Protein AF-A0A392NZ68-F1 (afdb_monomer)

Organism: NCBI:txid97028

Secondary structure (DSSP, 8-state):
-HHHHHHHHHHHHHHHHHHHHHHHTTPPPPSSHHHHHHHHHHHHHHHTTT-TTSS--HHHHHHHHHHHHHHHHHHHHHHHHHHHHHHHH-HHHHHHHHHHHHHHHTTSPP-HHHHHT-HHHHHHHS--

Structure (mmCIF, N/CA/C/O backbone):
data_AF-A0A392NZ68-F1
#
_entry.id   AF-A0A392NZ68-F1
#
loop_
_atom_site.group_PDB
_atom_site.id
_atom_site.type_symbol
_atom_site.label_atom_id
_atom_site.label_alt_id
_atom_site.label_comp_id
_atom_site.label_asym_id
_atom_site.label_entity_id
_atom_site.label_seq_id
_atom_site.pdbx_PDB_ins_code
_atom_site.Cartn_x
_atom_site.Cartn_y
_atom_site.Cartn_z
_atom_site.occupancy
_atom_site.B_iso_or_equiv
_atom_site.auth_seq_id
_atom_site.auth_comp_id
_atom_site.auth_asym_id
_atom_site.auth_atom_id
_atom_site.pdbx_PDB_model_num
ATOM 1 N N . MET A 1 1 ? -12.675 -10.880 -13.785 1.00 61.78 1 MET A N 1
ATOM 2 C CA . MET A 1 1 ? -11.249 -11.214 -13.565 1.00 61.78 1 MET A CA 1
ATOM 3 C C . MET A 1 1 ? -10.397 -11.036 -14.815 1.00 61.78 1 MET A C 1
ATOM 5 O O . MET A 1 1 ? -9.449 -10.276 -14.726 1.00 61.78 1 MET A O 1
ATOM 9 N N . LYS A 1 2 ? -10.712 -11.659 -15.966 1.00 72.69 2 LYS A N 1
ATOM 10 C CA . LYS A 1 2 ? -9.890 -11.505 -17.189 1.00 72.69 2 LYS A CA 1
ATOM 11 C C . LYS A 1 2 ? -9.785 -10.057 -17.698 1.00 72.69 2 LYS A C 1
ATOM 13 O O . LYS A 1 2 ? -8.680 -9.627 -17.991 1.00 72.69 2 LYS A O 1
ATOM 18 N N . GLU A 1 3 ? -10.894 -9.314 -17.718 1.00 83.62 3 GLU A N 1
ATOM 19 C CA . GLU A 1 3 ? -10.900 -7.885 -18.094 1.00 83.62 3 GLU A CA 1
ATOM 20 C C . GLU A 1 3 ? -10.052 -7.038 -17.134 1.00 83.62 3 GLU A C 1
ATOM 22 O O . GLU A 1 3 ? -9.127 -6.371 -17.561 1.00 83.62 3 GLU A O 1
ATOM 27 N N . ILE A 1 4 ? -10.253 -7.178 -15.819 1.00 82.75 4 ILE A N 1
ATOM 28 C CA . ILE A 1 4 ? -9.480 -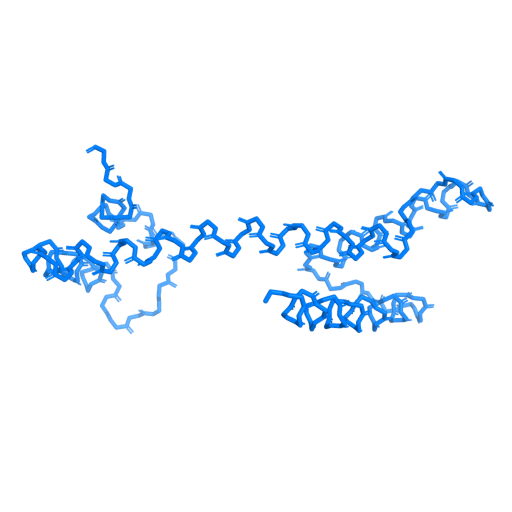6.437 -14.803 1.00 82.75 4 ILE A CA 1
ATOM 29 C C . ILE A 1 4 ? -7.974 -6.723 -14.909 1.00 82.75 4 ILE A C 1
ATOM 31 O O . ILE A 1 4 ? -7.155 -5.814 -14.830 1.00 82.75 4 ILE A O 1
ATOM 35 N N . ALA A 1 5 ? -7.590 -7.987 -15.099 1.00 81.62 5 ALA A N 1
ATOM 36 C CA . ALA A 1 5 ? -6.186 -8.355 -15.256 1.00 81.62 5 ALA A CA 1
ATOM 37 C C . ALA A 1 5 ? -5.568 -7.760 -16.532 1.00 81.62 5 ALA A C 1
ATOM 39 O O . ALA A 1 5 ? -4.381 -7.433 -16.539 1.00 81.62 5 ALA A O 1
ATOM 40 N N . LYS A 1 6 ? -6.369 -7.619 -17.594 1.00 88.38 6 LYS A N 1
ATOM 41 C CA . LYS A 1 6 ? -5.970 -6.948 -18.829 1.00 88.38 6 LYS A CA 1
ATOM 42 C C . LYS A 1 6 ? -5.816 -5.442 -18.605 1.00 88.38 6 LYS A C 1
ATOM 44 O O . LYS A 1 6 ? -4.756 -4.922 -18.913 1.00 88.38 6 LYS A O 1
ATOM 49 N N . ASP A 1 7 ? -6.784 -4.785 -17.971 1.00 90.69 7 ASP A N 1
ATOM 50 C CA . ASP A 1 7 ? -6.728 -3.345 -17.682 1.00 90.69 7 ASP A CA 1
ATOM 51 C C . ASP A 1 7 ? -5.511 -2.974 -16.819 1.00 90.69 7 ASP A C 1
ATOM 53 O O . ASP A 1 7 ? -4.834 -1.973 -17.070 1.00 90.69 7 ASP A O 1
ATOM 57 N N . ILE A 1 8 ? -5.196 -3.807 -15.817 1.00 89.62 8 ILE A N 1
ATOM 58 C CA . ILE A 1 8 ? -3.989 -3.660 -14.991 1.00 89.62 8 ILE A CA 1
ATOM 59 C C . ILE A 1 8 ? -2.736 -3.805 -15.854 1.00 89.62 8 ILE A C 1
ATOM 61 O O . ILE A 1 8 ? -1.831 -2.978 -15.759 1.00 89.62 8 ILE A O 1
ATOM 65 N N . LYS A 1 9 ? -2.673 -4.837 -16.704 1.00 89.19 9 LYS A N 1
ATOM 66 C CA . LYS A 1 9 ? -1.526 -5.059 -17.589 1.00 89.19 9 LYS A CA 1
ATOM 67 C C . LYS A 1 9 ? -1.327 -3.892 -18.553 1.00 89.19 9 LYS A C 1
ATOM 69 O O . LYS A 1 9 ? -0.198 -3.427 -18.687 1.00 89.19 9 LYS A O 1
ATOM 74 N N . ASP A 1 10 ? -2.394 -3.404 -19.173 1.00 93.19 10 ASP A N 1
ATOM 75 C CA . ASP A 1 10 ? -2.353 -2.286 -20.117 1.00 93.19 10 ASP A CA 1
ATOM 76 C C . ASP A 1 10 ? -1.875 -1.007 -19.402 1.00 93.19 10 ASP A C 1
ATOM 78 O O . ASP A 1 10 ? -0.939 -0.348 -19.854 1.00 93.19 10 ASP A O 1
ATOM 82 N N . SER A 1 11 ? -2.403 -0.731 -18.204 1.00 93.31 11 SER A N 1
ATOM 83 C CA . SER A 1 11 ? -1.989 0.417 -17.382 1.00 93.31 11 SER A CA 1
ATOM 84 C C . SER A 1 11 ? -0.518 0.352 -16.946 1.00 93.31 11 SER A C 1
ATOM 86 O O . SER A 1 11 ? 0.194 1.359 -16.997 1.00 93.31 11 SER A O 1
ATOM 88 N N . LEU A 1 12 ? -0.043 -0.824 -16.519 1.00 92.31 12 LEU A N 1
ATOM 89 C CA . LEU A 1 12 ? 1.360 -1.034 -16.149 1.00 92.31 12 LEU A CA 1
ATOM 90 C C . LEU A 1 12 ? 2.278 -0.887 -17.363 1.00 92.31 12 LEU A C 1
ATOM 92 O O . LEU A 1 12 ? 3.298 -0.207 -17.275 1.00 92.31 12 LEU A O 1
ATOM 96 N N . THR A 1 13 ? 1.886 -1.464 -18.499 1.00 93.25 13 THR A N 1
ATOM 97 C CA . THR A 1 13 ? 2.627 -1.377 -19.763 1.00 93.25 13 THR A CA 1
ATOM 98 C C . THR A 1 13 ? 2.804 0.080 -20.183 1.00 93.25 13 THR A C 1
ATOM 100 O O . THR A 1 13 ? 3.923 0.516 -20.449 1.00 93.25 13 THR A O 1
ATOM 103 N N . ASP A 1 14 ? 1.730 0.870 -20.156 1.00 94.25 14 ASP A N 1
ATOM 104 C CA . ASP A 1 14 ? 1.774 2.298 -20.476 1.00 94.25 14 ASP A CA 1
ATOM 105 C C . ASP A 1 14 ? 2.683 3.087 -19.527 1.00 94.25 14 ASP A C 1
ATOM 107 O O . ASP A 1 14 ? 3.444 3.959 -19.959 1.00 94.25 14 ASP A O 1
ATOM 111 N N . MET A 1 15 ? 2.615 2.800 -18.225 1.00 93.31 15 MET A N 1
ATOM 112 C CA . MET A 1 15 ? 3.443 3.462 -17.219 1.00 93.31 15 MET A CA 1
ATOM 113 C C . MET A 1 15 ? 4.931 3.140 -17.396 1.00 93.31 15 MET A C 1
ATOM 115 O O . MET A 1 15 ? 5.762 4.048 -17.313 1.00 93.31 15 MET A O 1
ATOM 119 N N . ILE A 1 16 ? 5.265 1.872 -17.635 1.00 92.25 16 ILE A N 1
ATOM 120 C CA . ILE A 1 16 ? 6.646 1.409 -17.795 1.00 92.25 16 ILE A CA 1
ATOM 121 C C . ILE A 1 16 ? 7.230 1.955 -19.101 1.00 92.25 16 ILE A C 1
ATOM 123 O O . ILE A 1 16 ? 8.307 2.544 -19.076 1.00 92.25 16 ILE A O 1
ATOM 127 N N . ASN A 1 17 ? 6.489 1.885 -20.213 1.00 91.81 17 ASN A N 1
ATOM 128 C CA . ASN A 1 17 ? 6.928 2.428 -21.502 1.00 91.81 17 ASN A CA 1
ATOM 129 C C . ASN A 1 17 ? 7.251 3.924 -21.432 1.00 91.81 17 ASN A C 1
ATOM 131 O O . ASN A 1 17 ? 8.279 4.363 -21.946 1.00 91.81 17 ASN A O 1
ATOM 135 N N . LYS A 1 18 ? 6.407 4.720 -20.762 1.00 91.75 18 LYS A N 1
ATOM 136 C CA . LYS A 1 18 ? 6.661 6.160 -20.581 1.00 91.75 18 LYS A CA 1
ATOM 137 C C . LYS A 1 18 ? 7.968 6.424 -19.830 1.00 91.75 18 LYS A C 1
ATOM 139 O O . LYS A 1 18 ? 8.699 7.339 -20.196 1.00 91.75 18 LYS A O 1
ATOM 144 N N . ARG A 1 19 ? 8.267 5.630 -18.799 1.00 90.75 19 ARG A N 1
ATOM 145 C CA . ARG A 1 19 ? 9.495 5.773 -18.001 1.00 90.75 19 ARG A CA 1
ATOM 146 C C . ARG A 1 19 ? 10.733 5.292 -18.749 1.00 90.75 19 ARG A C 1
ATOM 148 O O . ARG A 1 19 ? 11.756 5.959 -18.694 1.00 90.75 19 ARG A O 1
ATOM 155 N N . GLU A 1 20 ? 10.623 4.194 -19.487 1.00 87.69 20 GLU A N 1
ATOM 156 C CA . GLU A 1 20 ? 11.696 3.663 -20.331 1.00 87.69 20 GLU A CA 1
ATOM 157 C C . GLU A 1 20 ? 12.116 4.672 -21.414 1.00 87.69 20 GLU A C 1
ATOM 159 O O . GLU A 1 20 ? 13.303 4.861 -21.673 1.00 87.69 20 GLU A O 1
ATOM 164 N N . ILE A 1 21 ? 11.147 5.359 -22.033 1.00 89.50 21 ILE A N 1
ATOM 165 C CA . ILE A 1 21 ? 11.417 6.422 -23.014 1.00 89.50 21 ILE A CA 1
ATOM 166 C C . ILE A 1 21 ? 12.129 7.607 -22.351 1.00 89.50 21 ILE A C 1
ATOM 168 O O . ILE A 1 21 ? 13.117 8.093 -22.898 1.00 89.50 21 ILE A O 1
ATOM 172 N N . ALA A 1 22 ? 11.659 8.049 -21.180 1.00 89.69 22 ALA A N 1
ATOM 173 C CA . ALA A 1 22 ? 12.276 9.151 -20.439 1.00 89.69 22 ALA A CA 1
ATOM 174 C C . ALA A 1 22 ? 13.731 8.831 -20.044 1.00 89.69 22 ALA A C 1
ATOM 176 O O . ALA A 1 22 ? 14.627 9.642 -20.272 1.00 89.69 22 ALA A O 1
ATOM 177 N N . LEU A 1 23 ? 13.990 7.615 -19.552 1.00 86.75 23 LEU A N 1
ATOM 178 C CA . LEU A 1 23 ? 15.341 7.154 -19.212 1.00 86.75 23 LEU A CA 1
ATOM 179 C C . LEU A 1 23 ? 16.272 7.147 -20.429 1.00 86.75 23 LEU A C 1
ATOM 181 O O . LEU A 1 23 ? 17.383 7.665 -20.357 1.00 86.75 23 LEU A O 1
ATOM 185 N N . LYS A 1 24 ? 15.804 6.645 -21.580 1.00 84.88 24 LYS A N 1
ATOM 186 C CA . LYS A 1 24 ? 16.574 6.675 -22.839 1.00 84.88 24 LYS A CA 1
ATOM 187 C C . LYS A 1 24 ? 16.834 8.089 -23.357 1.00 84.88 24 LYS A C 1
ATOM 189 O O . LYS A 1 24 ? 17.816 8.303 -24.062 1.00 84.88 24 LYS A O 1
ATOM 194 N N . ALA A 1 25 ? 15.972 9.046 -23.021 1.00 88.62 25 ALA A N 1
ATOM 195 C CA . ALA A 1 25 ? 16.171 10.460 -23.323 1.00 88.62 25 ALA A CA 1
ATOM 196 C C . ALA A 1 25 ? 17.163 11.153 -22.363 1.00 88.62 25 ALA A C 1
ATOM 198 O O . ALA A 1 25 ? 17.448 12.337 -22.540 1.00 88.62 25 ALA A O 1
ATOM 199 N N . GLY A 1 26 ? 17.706 10.433 -21.374 1.00 82.25 26 GLY A N 1
ATOM 200 C CA . GLY A 1 26 ? 18.637 10.963 -20.378 1.00 82.25 26 GLY A CA 1
ATOM 201 C C . GLY A 1 26 ? 17.956 11.667 -19.203 1.00 82.25 26 GLY A C 1
ATOM 202 O O . GLY A 1 26 ? 18.627 12.368 -18.446 1.00 82.25 26 GLY A O 1
ATOM 203 N N . GLU A 1 27 ? 16.638 11.513 -19.038 1.00 86.12 27 GLU A N 1
ATOM 204 C CA . GLU A 1 27 ? 15.947 11.993 -17.842 1.00 86.12 27 GLU A CA 1
ATOM 205 C C . GLU A 1 27 ? 16.295 11.116 -16.634 1.00 86.12 27 GLU A C 1
ATOM 207 O O . GLU A 1 27 ? 16.483 9.904 -16.743 1.00 86.12 27 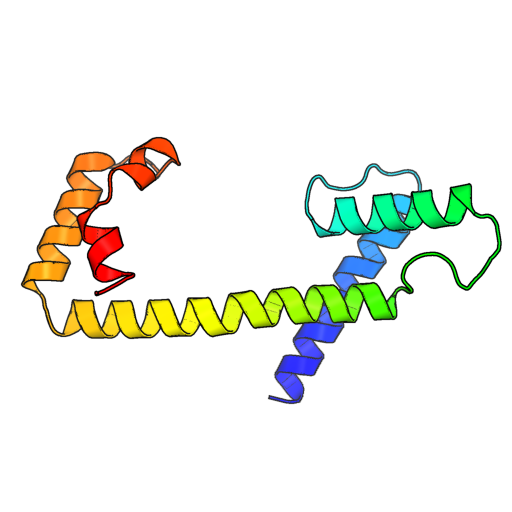GLU A O 1
ATOM 212 N N . SER A 1 28 ? 16.366 11.732 -15.454 1.00 77.69 28 SER A N 1
ATOM 213 C CA . SER A 1 28 ? 16.607 11.004 -14.209 1.00 77.69 28 SER A CA 1
ATOM 214 C C . SER A 1 28 ? 15.418 10.100 -13.874 1.00 77.69 28 SER A C 1
ATOM 216 O O . SER A 1 28 ? 14.256 10.502 -13.997 1.00 77.69 28 SER A O 1
ATOM 218 N N . ALA A 1 29 ? 15.718 8.878 -13.423 1.00 76.62 29 ALA A N 1
ATOM 219 C CA . ALA A 1 29 ? 14.720 7.976 -12.875 1.00 76.62 29 ALA A CA 1
ATOM 220 C C . ALA A 1 29 ? 13.953 8.658 -11.734 1.00 76.62 29 ALA A C 1
ATOM 222 O O . ALA A 1 29 ? 14.519 9.391 -10.923 1.00 76.62 29 ALA A O 1
ATOM 223 N N . LYS A 1 30 ? 12.648 8.394 -11.645 1.00 77.38 30 LYS A N 1
ATOM 224 C CA . LYS A 1 30 ? 11.890 8.784 -10.453 1.00 77.38 30 LYS A CA 1
ATOM 225 C C . LYS A 1 30 ? 12.396 7.992 -9.249 1.00 77.38 30 LYS A C 1
ATOM 227 O O . LYS A 1 30 ? 12.666 6.803 -9.384 1.00 77.38 30 LYS A O 1
ATOM 232 N N . ASP A 1 31 ? 12.433 8.634 -8.085 1.00 85.56 31 ASP A N 1
ATOM 233 C CA . ASP A 1 31 ? 12.802 8.006 -6.810 1.00 85.56 31 ASP A CA 1
ATOM 234 C C . ASP A 1 31 ? 11.644 7.157 -6.255 1.00 85.56 31 ASP A C 1
ATOM 236 O O . ASP A 1 31 ? 11.018 7.454 -5.238 1.00 85.56 31 ASP A O 1
ATOM 240 N N . ASP A 1 32 ? 11.269 6.137 -7.020 1.00 90.25 32 ASP A N 1
ATOM 241 C CA . ASP A 1 32 ? 10.329 5.100 -6.625 1.00 90.25 32 ASP A CA 1
ATOM 242 C C . ASP A 1 32 ? 10.826 3.732 -7.108 1.00 90.25 32 ASP A C 1
ATOM 244 O O . ASP A 1 32 ? 11.748 3.632 -7.920 1.00 90.25 32 ASP A O 1
ATOM 248 N N . LEU A 1 33 ? 10.203 2.661 -6.611 1.00 89.81 33 LEU A N 1
ATOM 249 C CA . LEU A 1 33 ? 10.648 1.290 -6.865 1.00 89.81 33 LEU A CA 1
ATOM 250 C C . LEU A 1 33 ? 10.777 0.959 -8.360 1.00 89.81 33 LEU A C 1
ATOM 252 O O . LEU A 1 33 ? 11.730 0.292 -8.755 1.00 89.81 33 LEU A O 1
ATOM 256 N N . LEU A 1 34 ? 9.847 1.432 -9.197 1.00 91.31 34 LEU A N 1
ATOM 257 C CA . LEU A 1 34 ? 9.900 1.174 -10.636 1.00 91.31 34 LEU A CA 1
ATOM 258 C C . LEU A 1 34 ? 11.027 1.972 -11.299 1.00 91.31 34 LEU A C 1
ATOM 260 O O . LEU A 1 34 ? 11.695 1.456 -12.188 1.00 91.31 34 LEU A O 1
ATOM 264 N N . GLY A 1 35 ? 11.249 3.221 -10.883 1.00 90.81 35 GLY A N 1
ATOM 265 C CA . GLY A 1 35 ? 12.382 4.010 -11.366 1.00 90.81 35 GLY A CA 1
ATOM 266 C C . GLY A 1 35 ? 13.722 3.360 -11.021 1.00 90.81 35 GLY A C 1
ATOM 267 O O . GLY A 1 35 ? 14.541 3.166 -11.916 1.00 90.81 35 GLY A O 1
ATOM 268 N N . ILE A 1 36 ? 13.893 2.933 -9.766 1.00 90.75 36 ILE A N 1
ATOM 269 C CA . ILE A 1 36 ? 15.097 2.235 -9.289 1.00 90.75 36 ILE A CA 1
ATOM 270 C C . ILE A 1 36 ? 15.321 0.929 -10.063 1.00 90.75 36 ILE A C 1
ATOM 272 O O . ILE A 1 36 ? 16.448 0.642 -10.472 1.00 90.75 36 ILE A O 1
ATOM 276 N N . LEU A 1 37 ? 14.259 0.147 -10.292 1.00 91.38 37 LEU A N 1
ATOM 277 C CA . LEU A 1 37 ? 14.326 -1.104 -11.050 1.00 91.38 37 LEU A CA 1
ATOM 278 C C . LEU A 1 37 ? 14.777 -0.865 -12.495 1.00 91.38 37 LEU A C 1
ATOM 280 O O . LEU A 1 37 ? 15.681 -1.547 -12.972 1.00 91.38 37 LEU A O 1
ATOM 284 N N . LEU A 1 38 ? 14.173 0.107 -13.185 1.00 91.06 38 LEU A N 1
ATOM 285 C CA . LEU A 1 38 ? 14.521 0.429 -14.570 1.00 91.06 38 LEU A CA 1
ATOM 286 C C . LEU A 1 38 ? 15.947 0.975 -14.693 1.00 91.06 38 LEU A C 1
ATOM 288 O O . LEU A 1 38 ? 16.675 0.568 -15.594 1.00 91.06 38 LEU A O 1
ATOM 292 N N . GLU A 1 39 ? 16.369 1.847 -13.776 1.00 89.75 39 GLU A N 1
ATOM 293 C CA . GLU A 1 39 ? 17.732 2.382 -13.756 1.00 89.75 39 GLU A CA 1
ATOM 294 C C . GLU A 1 39 ? 18.769 1.278 -13.514 1.00 89.75 39 GLU A C 1
ATOM 296 O O . GLU A 1 39 ? 19.776 1.203 -14.218 1.00 89.75 39 GLU A O 1
ATOM 301 N N . SER A 1 40 ? 18.504 0.392 -12.552 1.00 89.12 40 SER A N 1
ATOM 302 C CA . SER A 1 40 ? 19.384 -0.741 -12.248 1.00 89.12 40 SER A CA 1
ATOM 303 C C . SER A 1 40 ? 19.470 -1.709 -13.431 1.00 89.12 40 SER A C 1
ATOM 305 O O . SER A 1 40 ? 20.566 -2.105 -13.817 1.00 89.12 40 SER A O 1
ATOM 307 N N . ASN A 1 41 ? 18.334 -2.016 -14.068 1.00 88.94 41 ASN A N 1
ATOM 308 C CA . ASN A 1 41 ? 18.274 -2.859 -15.263 1.00 88.94 41 ASN A CA 1
ATOM 309 C C . ASN A 1 41 ? 19.009 -2.232 -16.465 1.00 88.94 41 ASN A C 1
ATOM 311 O O . ASN A 1 41 ? 19.616 -2.940 -17.266 1.00 88.94 41 ASN A O 1
ATOM 315 N N . HIS A 1 42 ? 18.965 -0.903 -16.609 1.00 85.88 42 HIS A N 1
ATOM 316 C CA . HIS A 1 42 ? 19.708 -0.192 -17.651 1.00 85.88 42 HIS A CA 1
ATOM 317 C C . HIS A 1 42 ? 21.219 -0.288 -17.424 1.00 85.88 42 HIS A C 1
ATOM 319 O O . HIS A 1 42 ? 21.949 -0.676 -18.335 1.00 85.88 42 HIS A O 1
ATOM 325 N N . LYS A 1 43 ? 21.675 -0.006 -16.197 1.00 86.81 43 LYS A N 1
ATOM 326 C CA . LYS A 1 43 ? 23.089 -0.108 -15.806 1.00 86.81 43 LYS A CA 1
ATOM 327 C C . LYS A 1 43 ? 23.637 -1.520 -16.016 1.00 86.81 43 LYS A C 1
ATOM 329 O O . LYS A 1 43 ? 24.696 -1.678 -16.615 1.00 86.81 43 LYS A O 1
ATOM 334 N N . GLU A 1 44 ? 22.885 -2.545 -15.613 1.00 87.19 44 GLU A N 1
ATOM 335 C CA . GLU A 1 44 ? 23.271 -3.951 -15.792 1.00 87.19 44 GLU A CA 1
ATOM 336 C C . GLU A 1 44 ? 23.480 -4.313 -17.277 1.00 87.19 44 GLU A C 1
ATOM 338 O O . GLU A 1 44 ? 24.435 -5.007 -17.634 1.00 87.19 44 GLU A O 1
ATOM 343 N N . LYS A 1 45 ? 22.626 -3.793 -18.168 1.00 84.06 45 LYS A N 1
ATOM 344 C CA . LYS A 1 45 ? 22.761 -3.982 -19.621 1.00 84.06 45 LYS A CA 1
ATOM 345 C C . LYS A 1 45 ? 23.948 -3.223 -20.213 1.00 84.06 45 LYS A C 1
ATOM 347 O O . LYS A 1 45 ? 24.599 -3.735 -21.120 1.00 84.06 45 LYS A O 1
ATOM 352 N N . GLU A 1 46 ? 24.244 -2.021 -19.724 1.00 83.25 46 GLU A N 1
ATOM 353 C CA . GLU A 1 46 ? 25.400 -1.238 -20.181 1.00 83.25 46 GLU A CA 1
ATOM 354 C C . GLU A 1 46 ? 26.732 -1.885 -19.775 1.00 83.25 46 GLU A C 1
ATOM 356 O O . GLU A 1 46 ? 27.635 -2.008 -20.604 1.00 83.25 46 GLU A O 1
ATOM 361 N N . GLU A 1 47 ? 26.845 -2.353 -18.529 1.00 83.00 47 GLU A N 1
ATOM 362 C CA . GLU A 1 47 ? 28.065 -2.965 -17.981 1.00 83.00 47 GLU A CA 1
ATOM 363 C C . GLU A 1 47 ? 28.431 -4.295 -18.658 1.00 83.00 47 GLU A C 1
ATOM 365 O O . GLU A 1 47 ? 29.608 -4.645 -18.778 1.00 83.00 47 GLU A O 1
ATOM 370 N N . HIS A 1 48 ? 27.432 -5.036 -19.139 1.00 79.00 48 HIS A N 1
ATOM 371 C CA . HIS A 1 48 ? 27.611 -6.348 -19.763 1.00 79.00 48 HIS A CA 1
ATOM 372 C C . HIS A 1 48 ? 27.493 -6.341 -21.299 1.00 79.00 48 HIS A C 1
ATOM 374 O O . HIS A 1 48 ? 27.553 -7.396 -21.942 1.00 79.00 48 HIS A O 1
ATOM 380 N N . GLY A 1 49 ? 27.417 -5.152 -21.906 1.00 69.75 49 GLY A N 1
ATOM 381 C CA . GLY A 1 49 ? 27.407 -4.955 -23.353 1.00 69.75 49 GLY A CA 1
ATOM 382 C C . GLY A 1 49 ? 26.184 -5.561 -24.053 1.00 69.75 49 GLY A C 1
ATOM 383 O O . GLY A 1 49 ? 25.137 -5.796 -23.465 1.00 69.75 49 GLY A O 1
ATOM 384 N N . ASN A 1 50 ? 26.310 -5.855 -25.352 1.00 63.66 50 ASN A N 1
ATOM 385 C CA . ASN A 1 50 ? 25.204 -6.318 -26.211 1.00 63.66 50 ASN A CA 1
ATOM 386 C C . ASN A 1 50 ? 24.729 -7.768 -25.937 1.00 63.66 50 ASN A C 1
ATOM 388 O O . ASN A 1 50 ? 24.122 -8.404 -26.807 1.00 63.66 50 ASN A O 1
ATOM 392 N N . ASN A 1 51 ? 25.028 -8.326 -24.760 1.00 73.12 51 ASN A N 1
ATOM 393 C CA . ASN A 1 51 ? 24.558 -9.649 -24.382 1.00 73.12 51 ASN A CA 1
ATOM 394 C C . ASN A 1 51 ? 23.062 -9.584 -24.045 1.00 73.12 51 ASN A C 1
ATOM 396 O O . ASN A 1 51 ? 22.664 -9.181 -22.958 1.00 73.12 51 ASN A O 1
ATOM 400 N N . LYS A 1 52 ? 22.225 -10.013 -24.995 1.00 64.12 52 LYS A N 1
ATOM 401 C CA . LYS A 1 52 ? 20.756 -9.980 -24.884 1.00 64.12 52 LYS A CA 1
ATOM 402 C C . LYS A 1 52 ? 20.183 -10.820 -23.733 1.00 64.12 52 LYS A C 1
ATOM 404 O O . LYS A 1 52 ? 18.989 -10.725 -23.483 1.00 64.12 52 LYS A O 1
ATOM 409 N N . ASN A 1 53 ? 21.007 -11.631 -23.068 1.00 70.19 53 ASN A N 1
ATOM 410 C CA . ASN A 1 53 ? 20.612 -12.474 -21.938 1.00 70.19 53 ASN A CA 1
ATOM 411 C C . ASN A 1 53 ? 20.884 -11.828 -20.569 1.00 70.19 53 ASN A C 1
ATOM 413 O O . ASN A 1 53 ? 20.828 -12.524 -19.558 1.00 70.19 53 ASN A O 1
ATOM 417 N N . VAL A 1 54 ? 21.245 -10.545 -20.534 1.00 80.81 54 VAL A N 1
ATOM 418 C CA . VAL A 1 54 ? 21.591 -9.830 -19.304 1.00 80.81 54 VAL A CA 1
ATOM 419 C C . VAL A 1 54 ? 20.546 -8.753 -19.004 1.00 80.81 54 VAL A C 1
ATOM 421 O O . VAL A 1 54 ? 20.125 -8.021 -19.904 1.00 80.81 54 VAL A O 1
ATOM 424 N N . GLY A 1 55 ? 20.121 -8.679 -17.740 1.00 84.00 55 GLY A N 1
ATOM 425 C CA . GLY A 1 55 ? 19.009 -7.848 -17.281 1.00 84.00 55 GLY A CA 1
ATOM 426 C C . GLY A 1 55 ? 17.617 -8.399 -17.626 1.00 84.00 55 GLY A C 1
ATOM 427 O O . GLY A 1 55 ? 17.454 -9.402 -18.319 1.00 84.00 55 GLY A O 1
ATOM 428 N N . MET A 1 56 ? 16.588 -7.707 -17.141 1.00 89.00 56 MET A N 1
ATOM 429 C CA . MET A 1 56 ? 15.170 -8.000 -17.373 1.00 89.00 56 MET A CA 1
ATOM 430 C C . MET A 1 56 ? 14.685 -7.479 -18.729 1.00 89.00 56 MET A C 1
ATOM 432 O O . MET A 1 56 ? 15.004 -6.349 -19.132 1.00 89.00 56 MET A O 1
ATOM 436 N N . SER A 1 57 ? 13.854 -8.258 -19.425 1.00 88.81 57 SER A N 1
ATOM 437 C CA . SER A 1 57 ? 13.062 -7.752 -20.552 1.00 88.81 57 SER A CA 1
ATOM 438 C C . SER A 1 57 ? 11.968 -6.788 -20.072 1.00 88.81 57 SER A C 1
ATOM 440 O O . SER A 1 57 ? 11.675 -6.694 -18.880 1.00 88.81 57 SER A O 1
ATOM 442 N N . LEU A 1 58 ? 11.363 -6.040 -20.999 1.00 86.00 58 LEU A N 1
ATOM 443 C CA . LEU A 1 58 ? 10.235 -5.165 -20.668 1.00 86.00 58 LEU A CA 1
ATOM 444 C C . LEU A 1 58 ? 9.056 -5.986 -20.122 1.00 86.00 58 LEU A C 1
ATOM 446 O O . LEU A 1 58 ? 8.405 -5.586 -19.159 1.00 86.00 58 LEU A O 1
ATOM 450 N N . GLU A 1 59 ? 8.813 -7.147 -20.725 1.00 88.50 59 GLU A N 1
ATOM 451 C CA . GLU A 1 59 ? 7.795 -8.103 -20.309 1.00 88.50 59 GLU A CA 1
ATOM 452 C C . GLU A 1 59 ? 8.045 -8.620 -18.889 1.00 88.50 59 GLU A C 1
ATOM 454 O O . GLU A 1 59 ? 7.096 -8.677 -18.106 1.00 88.50 59 GLU A O 1
ATOM 459 N N . ASP A 1 60 ? 9.298 -8.919 -18.530 1.00 91.19 60 ASP A N 1
ATOM 460 C CA . ASP A 1 60 ? 9.652 -9.339 -17.167 1.00 91.19 60 ASP A CA 1
ATOM 461 C C . ASP A 1 60 ? 9.332 -8.226 -16.162 1.00 91.19 60 ASP A C 1
ATOM 463 O O . ASP A 1 60 ? 8.656 -8.467 -15.165 1.00 91.19 60 ASP A O 1
ATOM 467 N N . VAL A 1 61 ? 9.719 -6.977 -16.457 1.00 91.56 61 VAL A N 1
ATOM 468 C CA . VAL A 1 61 ? 9.416 -5.824 -15.587 1.00 91.56 61 VAL A CA 1
ATOM 469 C C . VAL A 1 61 ? 7.904 -5.640 -15.407 1.00 91.56 61 VAL A C 1
ATOM 471 O O . VAL A 1 61 ? 7.445 -5.339 -14.302 1.00 91.56 61 VAL A O 1
ATOM 474 N N . ILE A 1 62 ? 7.112 -5.832 -16.469 1.00 89.94 62 ILE A N 1
ATOM 475 C CA . ILE A 1 62 ? 5.645 -5.754 -16.407 1.00 89.94 62 ILE A CA 1
ATOM 476 C C . ILE A 1 62 ? 5.076 -6.853 -15.505 1.00 89.94 62 ILE A C 1
ATOM 478 O O . ILE A 1 62 ? 4.231 -6.558 -14.656 1.00 89.94 62 ILE A O 1
ATOM 482 N N . GLU A 1 63 ? 5.499 -8.107 -15.684 1.00 90.25 63 GLU A N 1
ATOM 483 C CA . GLU A 1 63 ? 4.971 -9.223 -14.893 1.00 90.25 63 GLU A CA 1
ATOM 484 C C . GLU A 1 63 ? 5.400 -9.128 -13.415 1.00 90.25 63 GLU A C 1
ATOM 486 O O . GLU A 1 63 ? 4.566 -9.371 -12.542 1.00 90.25 63 GLU A O 1
ATOM 491 N N . GLU A 1 64 ? 6.612 -8.654 -13.110 1.00 90.31 64 GLU A N 1
ATOM 492 C CA . GLU A 1 64 ? 7.054 -8.387 -11.730 1.00 90.31 64 GLU A CA 1
ATOM 493 C C . GLU A 1 64 ? 6.252 -7.257 -11.067 1.00 90.31 64 GLU A C 1
ATOM 495 O O . GLU A 1 64 ? 5.752 -7.399 -9.947 1.00 90.31 64 GLU A O 1
ATOM 500 N N . CYS A 1 65 ? 6.040 -6.139 -11.770 1.00 91.00 65 CYS A N 1
ATOM 501 C CA . CYS A 1 65 ? 5.218 -5.036 -11.258 1.00 91.00 65 CYS A CA 1
ATOM 502 C C . CYS A 1 65 ? 3.769 -5.473 -11.008 1.00 91.00 65 CYS A C 1
ATOM 504 O O . CYS A 1 65 ? 3.134 -5.064 -10.031 1.00 91.00 65 CYS A O 1
ATOM 506 N N . LYS A 1 66 ? 3.240 -6.324 -11.889 1.00 89.38 66 LYS A N 1
ATOM 507 C CA . LYS A 1 66 ? 1.904 -6.903 -11.766 1.00 89.38 66 LYS A CA 1
ATOM 508 C C . LYS A 1 66 ? 1.811 -7.841 -10.565 1.00 89.38 66 LYS A C 1
ATOM 510 O O . LYS A 1 66 ? 0.837 -7.760 -9.817 1.00 89.38 66 LYS A O 1
ATOM 515 N N . LEU A 1 67 ? 2.815 -8.690 -10.354 1.00 89.81 67 LEU A N 1
ATOM 516 C CA . LEU A 1 67 ? 2.893 -9.567 -9.189 1.00 89.81 67 LEU A CA 1
ATOM 517 C C . LEU A 1 67 ? 2.900 -8.757 -7.886 1.00 89.81 67 LEU A C 1
ATOM 519 O O . LEU A 1 67 ? 2.101 -9.039 -6.993 1.00 89.81 67 LEU A O 1
ATOM 523 N N . PHE A 1 68 ? 3.735 -7.716 -7.804 1.00 88.50 68 PHE A N 1
ATOM 524 C CA . PHE A 1 68 ? 3.802 -6.831 -6.639 1.00 88.50 68 PHE A CA 1
ATOM 525 C C . PHE A 1 68 ? 2.453 -6.160 -6.343 1.00 88.50 68 PHE A C 1
ATOM 527 O O . PHE A 1 68 ? 2.002 -6.135 -5.195 1.00 88.50 68 PHE A O 1
ATOM 534 N N . TYR A 1 69 ? 1.775 -5.665 -7.384 1.00 88.38 69 TYR A N 1
ATOM 535 C CA . TYR A 1 69 ? 0.452 -5.058 -7.251 1.00 88.38 69 TYR A CA 1
ATOM 536 C C . TYR A 1 69 ? -0.574 -6.034 -6.663 1.00 88.38 69 TYR A C 1
ATOM 538 O O . TYR A 1 69 ? -1.250 -5.692 -5.692 1.00 88.38 69 TYR A O 1
ATOM 546 N N . PHE A 1 70 ? -0.676 -7.251 -7.208 1.00 87.69 70 PHE A N 1
ATOM 547 C CA . PHE A 1 70 ? -1.645 -8.239 -6.724 1.00 87.69 70 PHE A CA 1
ATOM 548 C C . PHE A 1 70 ? -1.338 -8.706 -5.303 1.00 87.69 70 PHE A C 1
ATOM 550 O O . PHE A 1 70 ? -2.241 -8.738 -4.465 1.00 87.69 70 PHE A O 1
ATOM 557 N N . ALA A 1 71 ? -0.067 -8.991 -5.007 1.00 89.69 71 ALA A N 1
ATOM 558 C CA . ALA A 1 71 ? 0.358 -9.408 -3.676 1.00 89.69 71 ALA A CA 1
ATOM 559 C C . ALA A 1 71 ? -0.022 -8.370 -2.604 1.00 89.69 71 ALA A C 1
ATOM 561 O O . ALA A 1 71 ? -0.524 -8.736 -1.538 1.00 89.69 71 ALA A O 1
ATOM 562 N N . GLY A 1 72 ? 0.162 -7.077 -2.895 1.00 89.00 72 GLY A N 1
ATOM 563 C CA . GLY A 1 72 ? -0.208 -5.994 -1.983 1.00 89.00 72 GLY A CA 1
ATOM 564 C C . GLY A 1 72 ? -1.715 -5.731 -1.917 1.00 89.00 72 GLY A C 1
ATOM 565 O O . GLY A 1 72 ? -2.262 -5.535 -0.830 1.00 89.00 72 GLY A O 1
ATOM 566 N N . GLN A 1 73 ? -2.402 -5.728 -3.061 1.00 89.81 73 GLN A N 1
ATOM 567 C CA . GLN A 1 73 ? -3.810 -5.345 -3.137 1.00 89.81 73 GLN A CA 1
ATOM 568 C C . GLN A 1 73 ? -4.727 -6.386 -2.501 1.00 89.81 73 GLN A C 1
ATOM 570 O O . GLN A 1 73 ? -5.583 -6.009 -1.696 1.00 89.81 73 GLN A O 1
ATOM 575 N N . GLU A 1 74 ? -4.567 -7.668 -2.833 1.00 88.94 74 GLU A N 1
ATOM 576 C CA . GLU A 1 74 ? -5.482 -8.712 -2.362 1.00 88.94 74 GLU A CA 1
ATOM 577 C C . GLU A 1 74 ? -5.401 -8.860 -0.839 1.00 88.94 74 GLU A C 1
ATOM 579 O O . GLU A 1 74 ? -6.418 -8.790 -0.145 1.00 88.94 74 GLU A O 1
ATOM 584 N N . THR A 1 75 ? -4.183 -8.967 -0.303 1.00 92.31 75 THR A N 1
ATOM 585 C CA . THR A 1 75 ? -3.943 -9.156 1.136 1.00 92.31 75 THR A CA 1
ATOM 586 C C . THR A 1 75 ? -4.414 -7.955 1.961 1.00 92.31 75 THR A C 1
ATOM 588 O O . THR A 1 75 ? -5.164 -8.125 2.926 1.00 92.31 75 THR A O 1
ATOM 591 N N . THR A 1 76 ? -4.059 -6.733 1.550 1.00 94.31 76 THR A N 1
ATOM 592 C CA . THR A 1 76 ? -4.438 -5.502 2.266 1.00 94.31 76 THR A CA 1
ATOM 593 C C . THR A 1 76 ? -5.941 -5.242 2.187 1.00 94.31 76 THR A C 1
ATOM 595 O O . THR A 1 76 ? -6.550 -4.831 3.174 1.00 94.31 76 THR A O 1
ATOM 598 N N . SER A 1 77 ? -6.572 -5.507 1.038 1.00 94.88 77 SER A N 1
ATOM 599 C CA . SER A 1 77 ? -8.019 -5.303 0.889 1.00 94.88 77 SER A CA 1
ATOM 600 C C . SER A 1 77 ? -8.804 -6.252 1.788 1.00 94.88 77 SER A C 1
ATOM 602 O O . SER A 1 77 ? -9.737 -5.823 2.464 1.00 94.88 77 SER A O 1
ATOM 604 N N . VAL A 1 78 ? -8.408 -7.528 1.843 1.00 94.88 78 VAL A N 1
ATOM 605 C CA . VAL A 1 78 ? -9.035 -8.520 2.727 1.00 94.88 78 VAL A CA 1
ATOM 606 C C . VAL A 1 78 ? -8.868 -8.126 4.194 1.00 94.88 78 VAL 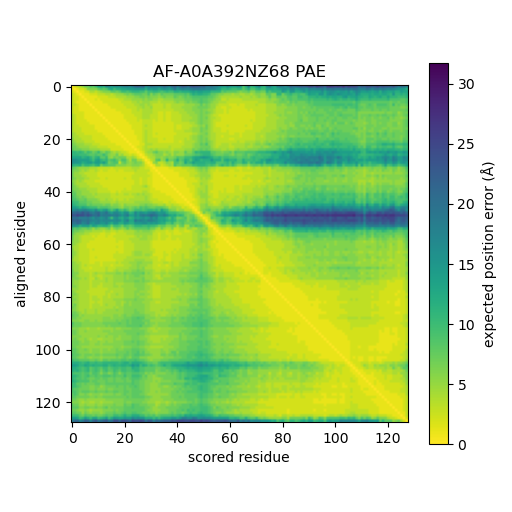A C 1
ATOM 608 O O . VAL A 1 78 ? -9.854 -8.148 4.933 1.00 94.88 78 VAL A O 1
ATOM 611 N N . LEU A 1 79 ? -7.664 -7.711 4.601 1.00 95.81 79 LEU A N 1
ATOM 612 C CA . LEU A 1 79 ? -7.397 -7.204 5.949 1.00 95.81 79 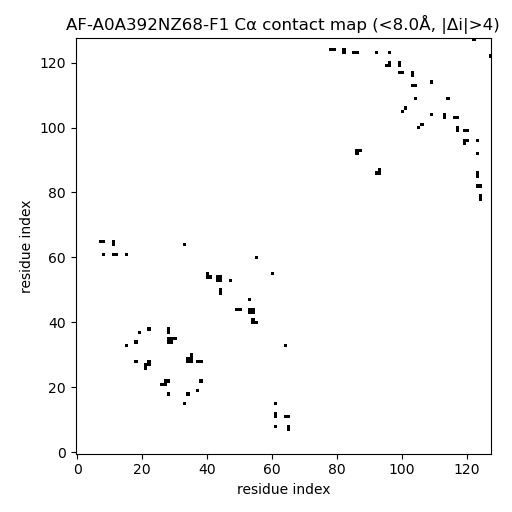LEU A CA 1
ATOM 613 C C . LEU A 1 79 ? -8.365 -6.071 6.316 1.00 95.81 79 LEU A C 1
ATOM 615 O O . LEU A 1 79 ? -9.092 -6.182 7.300 1.00 95.81 79 LEU A O 1
ATOM 619 N N . LEU A 1 80 ? -8.441 -5.024 5.488 1.00 96.81 80 LEU A N 1
ATOM 620 C CA . LEU A 1 80 ? -9.292 -3.859 5.748 1.00 96.81 80 LEU A CA 1
ATOM 621 C C . LEU A 1 80 ? -10.783 -4.210 5.787 1.00 96.81 80 LEU A C 1
ATOM 623 O O . LEU A 1 80 ? -11.513 -3.675 6.622 1.00 96.81 80 LEU A O 1
ATOM 627 N N . VAL A 1 81 ? -11.248 -5.119 4.924 1.00 97.25 81 VAL A N 1
ATOM 628 C CA . VAL A 1 81 ? -12.640 -5.596 4.953 1.00 97.25 81 VAL A CA 1
ATOM 629 C C . VAL A 1 81 ? -12.954 -6.242 6.302 1.00 97.25 81 VAL A C 1
ATOM 631 O O . VAL A 1 81 ? -13.945 -5.879 6.937 1.00 97.25 81 VAL A O 1
ATOM 634 N N . TRP A 1 82 ? -12.102 -7.149 6.781 1.00 95.88 82 TRP A N 1
ATOM 635 C CA . TRP A 1 82 ? -12.306 -7.800 8.076 1.00 95.88 82 TRP A CA 1
ATOM 636 C C . TRP A 1 82 ? -12.179 -6.834 9.251 1.00 95.88 82 TRP A C 1
ATOM 638 O O . TRP A 1 82 ? -12.998 -6.894 10.167 1.00 95.88 82 TRP A O 1
ATOM 648 N N . THR A 1 83 ? -11.237 -5.893 9.200 1.00 96.88 83 THR A N 1
ATOM 649 C CA . THR A 1 83 ? -11.135 -4.799 10.174 1.00 96.88 83 THR A CA 1
ATOM 650 C C . THR A 1 83 ? -12.449 -4.022 10.270 1.00 96.88 83 THR A C 1
ATOM 652 O O . THR A 1 83 ? -12.959 -3.806 11.370 1.00 96.88 83 THR A O 1
ATOM 655 N N . MET A 1 84 ? -13.052 -3.647 9.138 1.00 97.19 84 MET A N 1
ATOM 656 C CA . MET A 1 84 ? -14.331 -2.926 9.123 1.00 97.19 84 MET A CA 1
ATOM 657 C C . MET A 1 84 ? -15.481 -3.772 9.681 1.00 97.19 84 MET A C 1
ATOM 659 O O . MET A 1 84 ? -16.301 -3.261 10.447 1.00 97.19 84 MET A O 1
ATOM 663 N N . VAL A 1 85 ? -15.521 -5.070 9.361 1.00 96.69 85 VAL A N 1
ATOM 664 C CA . VAL A 1 85 ? -16.497 -6.009 9.937 1.00 96.69 85 VAL A CA 1
ATOM 665 C C . VAL A 1 85 ? -16.354 -6.072 11.459 1.00 96.69 85 VAL A C 1
ATOM 667 O O . VAL A 1 85 ? -17.349 -5.906 12.167 1.00 96.69 85 VAL A O 1
ATOM 670 N N . LEU A 1 86 ? -15.136 -6.248 11.978 1.00 95.31 86 LEU A N 1
ATOM 671 C CA . LEU A 1 86 ? -14.868 -6.301 13.417 1.00 95.31 86 LEU A CA 1
ATOM 672 C C . LEU A 1 86 ? -15.276 -4.999 14.113 1.00 95.31 86 LEU A C 1
ATOM 674 O O . LEU A 1 86 ? -16.013 -5.039 15.094 1.00 95.31 86 LEU A O 1
ATOM 678 N N . LEU A 1 87 ? -14.883 -3.847 13.571 1.00 97.31 87 LEU A N 1
ATOM 679 C CA . LEU A 1 87 ? -15.254 -2.541 14.120 1.00 97.31 87 LEU A CA 1
ATOM 680 C C . LEU A 1 87 ? -16.774 -2.334 14.157 1.00 97.31 87 LEU A C 1
ATOM 682 O O . LEU A 1 87 ? -17.296 -1.843 15.154 1.00 97.31 87 LEU A O 1
ATOM 686 N N . SER A 1 88 ? -17.493 -2.749 13.110 1.00 97.31 88 SER A N 1
ATOM 687 C CA . SER A 1 88 ? -18.959 -2.642 13.067 1.00 97.31 88 SER A CA 1
ATOM 688 C C . SER A 1 88 ? -19.660 -3.543 14.089 1.00 97.31 88 SER A C 1
ATOM 690 O O . SER A 1 88 ? -20.714 -3.188 14.615 1.00 97.31 88 SER A O 1
ATOM 692 N N . ARG A 1 89 ? -19.070 -4.7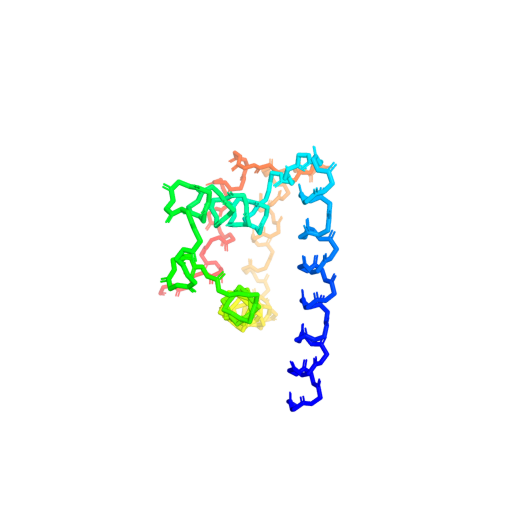08 14.387 1.00 97.19 89 ARG A N 1
ATOM 693 C CA . ARG A 1 89 ? -19.605 -5.689 15.338 1.00 97.19 89 ARG A CA 1
ATOM 694 C C . ARG A 1 89 ? -19.258 -5.354 16.788 1.00 97.19 89 ARG A C 1
ATOM 696 O O . ARG A 1 89 ? -20.001 -5.749 17.684 1.00 97.19 89 ARG A O 1
ATOM 703 N N . TYR A 1 90 ? -18.163 -4.631 17.018 1.00 97.19 90 TYR A N 1
ATOM 704 C CA . TYR A 1 90 ? -17.670 -4.266 18.345 1.00 97.19 90 TYR A CA 1
ATOM 705 C C . TYR A 1 90 ? -17.546 -2.735 18.503 1.00 97.19 90 TYR A C 1
ATOM 707 O O . TYR A 1 90 ? -16.429 -2.205 18.502 1.00 97.19 90 TYR A O 1
ATOM 715 N N . PRO A 1 91 ? -18.671 -2.011 18.690 1.00 97.56 91 PRO A N 1
ATOM 716 C CA . PRO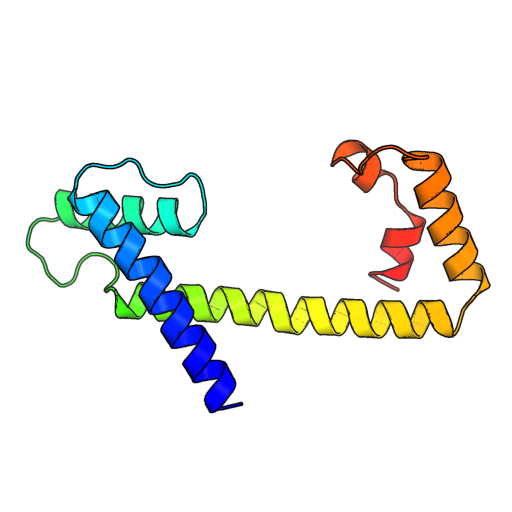 A 1 91 ? -18.685 -0.548 18.789 1.00 97.56 91 PRO A CA 1
ATOM 717 C C . PRO A 1 91 ? -17.774 0.021 19.884 1.00 97.56 91 PRO A C 1
ATOM 719 O O . PRO A 1 91 ? -17.176 1.077 19.692 1.00 97.56 91 PRO A O 1
ATOM 722 N N . ASP A 1 92 ? -17.606 -0.690 21.002 1.00 98.06 92 ASP A N 1
ATOM 723 C CA . ASP A 1 92 ? -16.710 -0.270 22.087 1.00 98.06 92 ASP A CA 1
ATOM 724 C C . ASP A 1 92 ? -15.248 -0.199 21.625 1.00 98.06 92 ASP A C 1
ATOM 726 O O . ASP A 1 92 ? -14.530 0.751 21.937 1.00 98.06 92 ASP A O 1
ATOM 730 N N . TRP A 1 93 ? -14.801 -1.184 20.839 1.00 97.38 93 TRP A N 1
ATOM 731 C CA . TRP A 1 93 ? -13.454 -1.191 20.265 1.00 97.38 93 TRP A CA 1
ATOM 732 C C . TRP A 1 93 ? -13.298 -0.129 19.180 1.00 97.38 93 TRP A C 1
ATOM 734 O O . TRP A 1 93 ? -12.250 0.509 19.096 1.00 97.38 93 TRP A O 1
ATOM 744 N N . GLN A 1 94 ? -14.352 0.128 18.404 1.00 98.19 94 GLN A N 1
ATOM 745 C CA . GLN A 1 94 ? -14.370 1.230 17.448 1.00 98.19 94 GLN A CA 1
ATOM 746 C C . GLN A 1 94 ? -14.247 2.597 18.126 1.00 98.19 94 GLN A C 1
ATOM 748 O O . GLN A 1 94 ? -13.485 3.444 17.653 1.00 98.19 94 GLN A O 1
ATOM 753 N N . ALA A 1 95 ? -14.964 2.816 19.231 1.00 98.31 95 ALA A N 1
ATOM 754 C CA . ALA A 1 95 ? -14.875 4.045 20.010 1.00 98.31 95 ALA A CA 1
ATOM 755 C C . ALA A 1 95 ? -13.462 4.237 20.580 1.00 98.31 95 ALA A C 1
ATOM 757 O O . ALA A 1 95 ? -12.882 5.304 20.401 1.00 98.31 95 ALA A O 1
ATOM 758 N N . ARG A 1 96 ? -12.873 3.184 21.164 1.00 97.94 96 ARG A N 1
ATOM 759 C CA . ARG A 1 96 ? -11.499 3.205 21.698 1.00 97.94 96 ARG A CA 1
ATOM 760 C C . ARG A 1 96 ? -10.448 3.503 20.631 1.00 97.94 96 ARG A C 1
ATOM 762 O O . ARG A 1 96 ? -9.592 4.353 20.844 1.00 97.94 96 ARG A O 1
ATOM 769 N N . ALA A 1 97 ? -10.521 2.839 19.476 1.00 97.25 97 ALA A N 1
ATOM 770 C CA . ALA A 1 97 ? -9.596 3.083 18.368 1.00 97.25 97 ALA A CA 1
ATOM 771 C C . ALA A 1 97 ? -9.711 4.525 17.844 1.00 97.25 97 ALA A C 1
ATOM 773 O O . ALA A 1 97 ? -8.706 5.178 17.575 1.00 97.25 97 ALA A O 1
ATOM 774 N N . ARG A 1 98 ? -10.938 5.052 17.740 1.00 97.00 98 ARG A N 1
ATOM 775 C CA . ARG A 1 98 ? -11.175 6.449 17.352 1.00 97.00 98 ARG A CA 1
ATOM 776 C C . ARG A 1 98 ? -10.609 7.427 18.380 1.00 97.00 98 ARG A C 1
ATOM 778 O O . ARG A 1 98 ? -10.003 8.419 17.989 1.00 97.00 98 ARG A O 1
ATOM 785 N N . GLU A 1 99 ? -10.821 7.165 19.665 1.00 97.94 99 GLU A N 1
ATOM 786 C CA . GLU A 1 99 ? -10.298 7.997 20.745 1.00 97.94 99 GLU A CA 1
ATOM 787 C C . GLU A 1 99 ? -8.765 8.023 20.739 1.00 97.94 99 GLU A C 1
ATOM 789 O O . GLU A 1 99 ? -8.194 9.107 20.793 1.00 97.94 99 GLU A O 1
ATOM 794 N N . GLU A 1 100 ? -8.103 6.874 20.566 1.00 97.88 100 GLU A N 1
ATOM 795 C CA . GLU A 1 100 ? -6.640 6.794 20.446 1.00 97.88 100 GLU A CA 1
ATOM 796 C C . GLU A 1 100 ? -6.115 7.666 19.295 1.00 97.88 100 GLU A C 1
ATOM 798 O O . GLU A 1 100 ? -5.212 8.478 19.494 1.00 97.88 100 GLU A O 1
ATOM 803 N N . VAL A 1 101 ? -6.722 7.570 18.107 1.00 97.12 101 VAL A N 1
ATOM 804 C CA . VAL A 1 101 ? -6.330 8.392 16.948 1.00 97.12 101 VAL A CA 1
ATOM 805 C C . VAL A 1 101 ? -6.489 9.886 17.243 1.00 97.12 101 VAL A C 1
ATOM 807 O O . VAL A 1 101 ? -5.606 10.676 16.908 1.00 97.12 101 VAL A O 1
ATOM 810 N N . ILE A 1 102 ? -7.583 10.287 17.897 1.00 96.88 102 ILE A N 1
ATOM 811 C CA . ILE A 1 102 ? -7.818 11.687 18.279 1.00 96.88 102 ILE A CA 1
ATOM 812 C C . ILE A 1 102 ? -6.816 12.145 19.346 1.00 96.88 102 ILE A C 1
ATOM 814 O O . ILE A 1 102 ? -6.343 13.275 19.278 1.00 96.88 102 ILE A O 1
ATOM 818 N N . GLN A 1 103 ? -6.468 11.298 20.314 1.00 97.00 103 GLN A N 1
ATOM 819 C CA . GLN A 1 103 ? -5.496 11.638 21.354 1.00 97.00 103 GLN A CA 1
ATOM 820 C C . GLN A 1 103 ? -4.085 11.818 20.783 1.00 97.00 103 GLN A C 1
ATOM 822 O O . GLN A 1 103 ? -3.391 12.757 21.169 1.00 97.00 103 GLN A O 1
ATOM 827 N N . VAL A 1 104 ? -3.673 10.955 19.851 1.00 97.06 104 VAL A N 1
ATOM 828 C CA . VAL A 1 104 ? -2.333 11.005 19.251 1.00 97.06 104 VAL A CA 1
ATOM 829 C C . VAL A 1 104 ? -2.214 12.142 18.234 1.00 97.06 104 VAL A C 1
ATOM 831 O O . VAL A 1 104 ? -1.245 12.900 18.265 1.00 97.06 104 VAL A O 1
ATOM 834 N N . PHE A 1 105 ? -3.196 12.301 17.342 1.00 96.69 105 PHE A N 1
ATOM 835 C CA . PHE A 1 105 ? -3.082 13.232 16.213 1.00 96.69 105 PHE A CA 1
ATOM 836 C C . PHE A 1 105 ? -3.939 14.493 16.339 1.00 96.69 105 PHE A C 1
ATOM 838 O O . PHE A 1 105 ? -3.619 15.521 15.734 1.00 96.69 105 PHE A O 1
ATOM 845 N N . GLY A 1 106 ? -5.029 14.460 17.106 1.00 93.38 106 GLY A N 1
ATOM 846 C CA . GLY A 1 106 ? -6.021 15.534 17.139 1.00 93.38 106 GLY A CA 1
ATOM 847 C C . GLY A 1 106 ? -6.539 15.852 15.734 1.00 93.38 106 GLY A C 1
ATOM 848 O O . GLY A 1 106 ? -7.085 14.989 15.055 1.00 93.38 106 GLY A O 1
ATOM 849 N N . ASN A 1 107 ? -6.322 17.094 15.286 1.00 92.00 107 ASN A N 1
ATOM 850 C CA . ASN A 1 107 ? -6.665 17.557 13.933 1.00 92.00 107 ASN A CA 1
ATOM 851 C C . ASN A 1 107 ? -5.461 17.599 12.971 1.00 92.00 107 ASN A C 1
ATOM 853 O O . ASN A 1 107 ? -5.553 18.184 11.890 1.00 92.00 107 ASN A O 1
ATOM 857 N N . LYS A 1 108 ? -4.307 17.053 13.364 1.00 93.62 108 LYS A N 1
ATOM 858 C CA . LYS A 1 108 ? -3.106 17.024 12.521 1.00 93.62 108 LYS A CA 1
ATOM 859 C C . LYS A 1 108 ? -3.156 15.836 11.564 1.00 93.62 108 LYS A C 1
ATOM 861 O O . LYS A 1 108 ? -3.830 14.839 11.810 1.00 93.62 108 LYS A O 1
ATOM 866 N N . LYS A 1 109 ? -2.417 15.942 10.458 1.00 93.94 109 LYS A N 1
ATOM 867 C CA . LYS A 1 109 ? -2.200 14.797 9.570 1.00 93.94 109 LYS A CA 1
ATOM 868 C C . LYS A 1 109 ? -1.349 13.743 10.292 1.00 93.94 109 LYS A C 1
ATOM 870 O O . LYS A 1 109 ? -0.386 14.144 10.944 1.00 93.94 109 LYS A O 1
ATOM 875 N N . PRO A 1 110 ? -1.666 12.445 10.150 1.00 95.00 110 PRO A N 1
ATOM 876 C CA . PRO A 1 110 ? -0.820 11.386 10.677 1.00 95.00 110 PRO A CA 1
ATOM 877 C C . PRO A 1 110 ? 0.604 11.436 10.118 1.00 95.00 110 PRO A C 1
ATOM 879 O O . PRO A 1 110 ? 0.793 11.682 8.925 1.00 95.00 110 PRO A O 1
ATOM 882 N N . ASP A 1 111 ? 1.584 11.174 10.977 1.00 95.00 111 ASP A N 1
ATOM 883 C CA . ASP A 1 111 ? 2.998 11.010 10.647 1.00 95.00 111 ASP A CA 1
ATOM 884 C C . ASP A 1 111 ? 3.528 9.668 11.181 1.00 95.00 111 ASP A C 1
ATOM 886 O O . ASP A 1 111 ? 2.851 8.963 11.931 1.00 95.00 111 ASP A O 1
ATOM 890 N N . PHE A 1 112 ? 4.731 9.277 10.754 1.00 94.06 112 PHE A N 1
ATOM 891 C CA . PHE A 1 112 ? 5.302 7.975 11.113 1.00 94.06 112 PHE A CA 1
ATOM 892 C C . PHE A 1 112 ? 5.515 7.808 12.619 1.00 94.06 112 PHE A C 1
ATOM 894 O O . PHE A 1 112 ? 5.290 6.716 13.143 1.00 94.06 112 PHE A O 1
ATOM 901 N N . ASP A 1 113 ? 5.914 8.878 13.309 1.00 94.38 113 ASP A N 1
ATOM 902 C CA . ASP A 1 113 ? 6.138 8.837 14.751 1.00 94.38 113 ASP A CA 1
ATOM 903 C C . ASP A 1 113 ? 4.822 8.590 15.493 1.00 94.38 113 ASP A C 1
ATOM 905 O O . ASP A 1 113 ? 4.703 7.618 16.239 1.00 94.38 113 ASP A O 1
ATOM 909 N N . GLY A 1 114 ? 3.776 9.367 15.212 1.00 94.94 114 GLY A N 1
ATOM 910 C CA . GLY A 1 114 ? 2.467 9.162 15.822 1.00 94.94 114 GLY A CA 1
ATOM 911 C C . GLY A 1 114 ? 1.846 7.808 15.467 1.00 94.94 114 GLY A C 1
ATOM 912 O O . GLY A 1 114 ? 1.210 7.190 16.318 1.00 94.94 114 GLY A O 1
ATOM 913 N N . LEU A 1 115 ? 2.068 7.281 14.255 1.00 95.38 115 LEU A N 1
ATOM 914 C CA . LEU A 1 115 ? 1.532 5.968 13.866 1.00 95.38 115 LEU A CA 1
ATOM 915 C C . LEU A 1 115 ? 2.071 4.846 14.764 1.00 95.38 115 LEU A C 1
ATOM 917 O O . LEU A 1 115 ? 1.321 3.934 15.109 1.00 95.38 115 LEU A O 1
ATOM 921 N N . SER A 1 116 ? 3.329 4.945 15.206 1.00 94.44 116 SER A N 1
ATOM 922 C CA . SER A 1 116 ? 3.934 3.975 16.130 1.00 94.44 116 SER A CA 1
ATOM 923 C C . SER A 1 116 ? 3.277 3.949 17.522 1.00 94.44 116 SER A C 1
ATOM 925 O O . SER A 1 116 ? 3.408 2.968 18.256 1.00 94.44 116 SER A O 1
ATOM 927 N N . HIS A 1 117 ? 2.519 4.993 17.873 1.00 95.81 117 HIS A N 1
ATOM 928 C CA . HIS A 1 117 ? 1.826 5.117 19.153 1.00 95.81 117 HIS A CA 1
ATOM 929 C C . HIS A 1 117 ? 0.392 4.555 19.136 1.00 95.81 117 HIS A C 1
ATOM 931 O O . HIS A 1 117 ? -0.220 4.450 20.200 1.00 95.81 117 HIS A O 1
ATOM 937 N N . LEU A 1 118 ? -0.141 4.154 17.973 1.00 96.81 118 LEU A N 1
ATOM 938 C CA . LEU A 1 118 ? -1.495 3.606 17.828 1.00 96.81 118 LEU A CA 1
ATOM 939 C C . LEU A 1 118 ? -1.580 2.110 18.201 1.00 96.81 118 LEU A C 1
ATOM 941 O O . LEU A 1 118 ? -1.653 1.219 17.344 1.00 96.81 118 LEU A O 1
ATOM 945 N N . LYS A 1 119 ? -1.563 1.810 19.499 1.00 96.19 119 LYS A N 1
ATOM 946 C CA . LYS A 1 119 ? -1.570 0.435 20.023 1.00 96.19 119 LYS A CA 1
ATOM 947 C C . LYS A 1 119 ? -2.923 -0.248 19.840 1.00 96.19 119 LYS A C 1
ATOM 949 O O . LYS A 1 119 ? -2.967 -1.416 19.459 1.00 96.19 119 LYS A O 1
ATOM 954 N N . ILE A 1 120 ? -4.022 0.456 20.093 1.00 96.69 120 ILE A N 1
ATOM 955 C CA . ILE A 1 120 ? -5.382 -0.075 19.961 1.00 96.69 120 ILE A CA 1
ATOM 956 C C . ILE A 1 120 ? -5.695 -0.332 18.491 1.00 96.69 120 ILE A C 1
ATOM 958 O O . ILE A 1 120 ? -6.182 -1.413 18.164 1.00 96.69 120 ILE A O 1
ATOM 962 N N . VAL A 1 121 ? -5.370 0.603 17.594 1.00 96.38 121 VAL A N 1
ATOM 963 C CA . VAL A 1 121 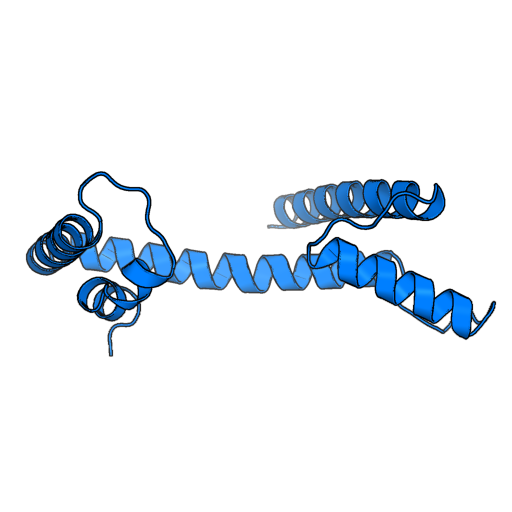? -5.542 0.377 16.148 1.00 96.38 121 VAL A CA 1
ATOM 964 C C . VAL A 1 121 ? -4.739 -0.843 15.690 1.00 96.38 121 VAL A C 1
ATOM 966 O O . VAL A 1 121 ? -5.267 -1.663 14.942 1.00 96.38 121 VAL A O 1
ATOM 969 N N . SER A 1 122 ? -3.511 -1.023 16.188 1.00 95.38 122 SER A N 1
ATOM 970 C CA . SER A 1 122 ? -2.689 -2.199 15.867 1.00 95.38 122 SER A CA 1
ATOM 971 C C . SER A 1 122 ? -3.337 -3.513 16.320 1.00 95.38 122 SER A C 1
ATOM 973 O O . SER A 1 122 ? -3.342 -4.477 15.560 1.00 95.38 122 SER A O 1
ATOM 975 N N . ILE A 1 123 ? -3.942 -3.545 17.513 1.00 95.25 123 ILE A N 1
ATOM 976 C CA . ILE A 1 123 ? -4.690 -4.713 18.017 1.00 95.25 123 ILE A CA 1
ATOM 977 C C . ILE A 1 123 ? -5.921 -5.001 17.147 1.00 95.25 123 ILE A C 1
ATOM 979 O O . ILE A 1 123 ? -6.235 -6.156 16.880 1.00 95.25 123 ILE A O 1
ATOM 983 N N . VAL A 1 124 ? -6.624 -3.960 16.691 1.00 95.56 124 VAL A N 1
ATOM 984 C CA . VAL A 1 124 ? -7.801 -4.119 15.824 1.00 95.56 124 VAL A CA 1
ATOM 985 C C . VAL A 1 124 ? -7.411 -4.628 14.429 1.00 95.56 124 VAL A C 1
ATOM 987 O O . VAL A 1 124 ? -8.148 -5.424 13.847 1.00 95.56 124 VAL A O 1
ATOM 990 N N . LEU A 1 125 ? -6.279 -4.173 13.881 1.00 94.75 125 LEU A N 1
ATOM 991 C CA . LEU A 1 125 ? -5.765 -4.633 12.586 1.00 94.75 125 LEU A CA 1
ATOM 992 C C . LEU A 1 125 ? -5.243 -6.072 12.661 1.00 94.75 125 LEU A C 1
ATOM 994 O O . LEU A 1 125 ? -5.510 -6.863 11.763 1.00 94.75 125 LEU A O 1
ATOM 998 N N . PHE A 1 126 ? -4.539 -6.424 13.736 1.00 91.56 126 PHE A N 1
ATOM 999 C CA . PHE A 1 126 ? -3.912 -7.734 13.910 1.00 91.56 126 PHE A CA 1
ATOM 1000 C C . PHE A 1 126 ? -4.414 -8.411 15.194 1.00 91.56 126 PHE A C 1
ATOM 1002 O O . PHE A 1 126 ? -3.664 -8.506 16.169 1.00 91.56 126 PHE A O 1
ATOM 1009 N N . PRO A 1 127 ? -5.682 -8.861 15.222 1.00 79.25 127 PRO A N 1
ATOM 1010 C CA . PRO A 1 127 ? -6.239 -9.534 16.387 1.00 79.25 127 PRO A CA 1
ATOM 1011 C C . PRO A 1 127 ? -5.514 -10.868 16.606 1.00 79.25 127 PRO A C 1
ATOM 1013 O O . PRO A 1 127 ? -5.464 -11.704 15.702 1.00 79.25 127 PRO A O 1
ATOM 1016 N N . SER A 1 128 ? -4.929 -11.035 17.793 1.00 67.69 128 SER A N 1
ATOM 1017 C CA . SER A 1 128 ? -4.262 -12.260 18.249 1.00 67.69 128 SER A CA 1
ATOM 1018 C C . SER A 1 128 ? -5.191 -13.223 18.979 1.00 67.69 128 SER A C 1
ATOM 1020 O O . SER A 1 128 ? -6.203 -12.774 19.566 1.00 67.69 128 SER A O 1
#

Radius of gyration: 21.2 Å; Cα contacts (8 Å, |Δi|>4): 63; chains: 1; bounding box: 48×30×48 Å

Nearest PDB structures (foldseek):
  2ij2-assembly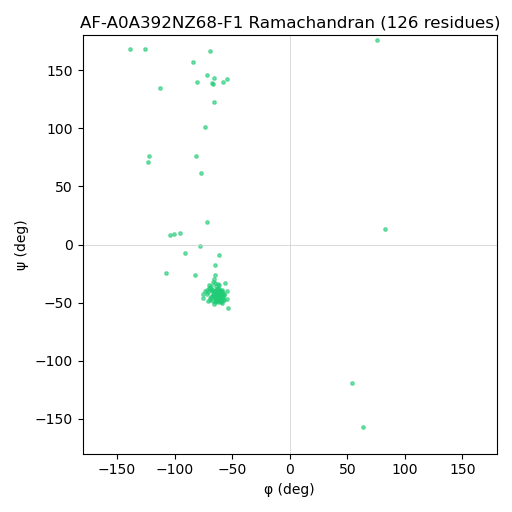2_B  TM=7.949E-01  e=9.024E-03  Priestia megaterium
  7yde-assembly2_B  TM=7.643E-01  e=1.524E-02  Priestia megaterium NBRC 15308 = ATCC 14581
  7y0q-assembly1_A  TM=8.090E-01  e=2.573E-02  Priestia megaterium NBRC 15308 = ATCC 14581
  1p0x-assembly1_A  TM=7.751E-01  e=2.573E-02  Priestia megaterium

Foldseek 3Di:
DVVVLVVLLVVLLVVLVVQLVCVVVVHQFDPDPSSVLSVVQVVQDVVVDPPPVTGDDSVRSSVVVSVVCCVVCVVVVVLVVVLVVQCVVCVVLVVVLVVLCCVLAPPHDDDPVSVVSSPSVVCSSPPD

Solvent-accessible surface area (backbone atoms only — not comparable to full-atom values): 7349 Å² total; per-residue (Å²): 107,72,65,58,56,47,53,51,49,52,52,48,47,54,55,50,53,56,51,54,52,39,45,76,73,70,45,80,64,55,100,46,74,68,27,52,50,53,52,51,38,50,51,49,29,62,78,60,46,92,48,86,88,48,60,74,52,72,68,52,53,43,53,51,55,49,49,53,49,51,62,53,48,55,56,51,50,52,51,54,53,51,36,52,52,51,35,73,75,35,57,69,59,40,51,50,34,52,48,52,50,41,73,70,40,58,92,53,80,87,48,75,72,57,57,75,67,44,60,59,49,48,44,60,72,58,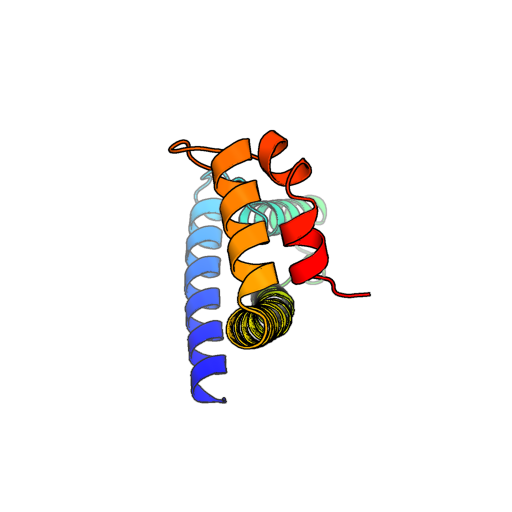72,126

pLDDT: mean 89.94, std 7.64, range [61.78, 98.31]

InterPro domains:
  IPR001128 Cytochrome P450 [PF00067] (1-123)
  IPR002401 Cytochrome P450, E-class, group I [PR00463] (60-77)
  IPR002401 Cytochrome P450, E-class, group I [PR00463] (80-106)
  IPR036396 Cytochrome P450 superfamily [G3DSA:1.10.630.10] (1-125)
  IPR036396 Cytochrome P450 superfamily [SSF48264] (2-125)
  IPR050665 Plant Cytochrome P450 Monooxygenases [PTHR24282] (1-125)

Mean predicted aligned error: 6.07 Å

Sequence (128 aa):
MKEIAKDIKDSLTDMINKREIALKAGESAKDDLLGILLESNHKEKEEHGNNKNVGMSLEDVIEECKLFYFAGQETTSVLLVWTMVLLSRYPDWQARAREEVIQVFGNKKPDFDGLSHLKIVSIVLFPS